Protein AF-A0A377HHW2-F1 (afdb_monomer_lite)

Secondary structure (DSSP, 8-state):
----S-S---EEEEEETTEEEEE--TTSTT---SBTTB--S--EEEEE-TTT--

Structure (mmCIF, N/CA/C/O backbone):
data_AF-A0A377HHW2-F1
#
_entry.id   AF-A0A377HHW2-F1
#
loop_
_atom_site.group_PDB
_atom_site.id
_atom_site.type_symbol
_atom_site.label_atom_id
_atom_site.label_alt_id
_atom_site.label_comp_id
_atom_site.label_asym_id
_atom_site.label_entity_id
_atom_site.label_seq_id
_atom_site.pdbx_PDB_ins_code
_atom_site.Cartn_x
_atom_site.Cartn_y
_atom_site.Cartn_z
_atom_site.occupancy
_atom_site.B_iso_or_equiv
_atom_site.auth_seq_id
_atom_site.auth_comp_id
_atom_site.auth_asym_id
_atom_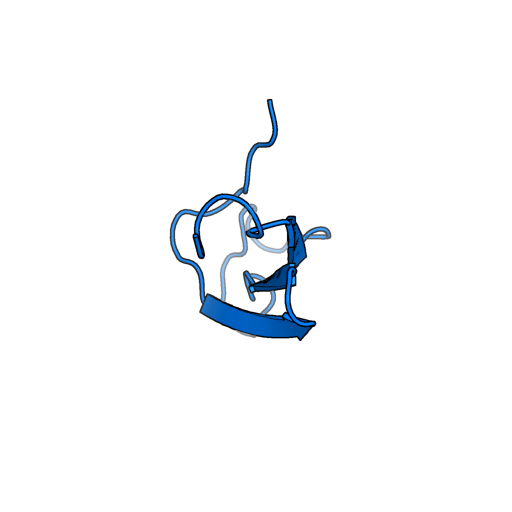site.auth_atom_id
_atom_site.pdbx_PDB_model_num
ATOM 1 N N . MET A 1 1 ? 11.742 -3.264 11.412 1.00 55.06 1 MET A N 1
ATOM 2 C CA . MET A 1 1 ? 11.337 -1.977 10.810 1.00 55.06 1 MET A CA 1
ATOM 3 C C . MET A 1 1 ? 10.524 -2.306 9.573 1.00 55.06 1 MET A C 1
ATOM 5 O O . MET A 1 1 ? 11.000 -3.101 8.775 1.00 55.06 1 MET A O 1
ATOM 9 N N . LEU A 1 2 ? 9.300 -1.787 9.457 1.00 63.97 2 LEU A N 1
ATOM 10 C CA . LEU A 1 2 ? 8.543 -1.865 8.207 1.00 63.97 2 LEU A CA 1
ATOM 11 C C . LEU A 1 2 ? 9.132 -0.810 7.266 1.00 63.97 2 LEU A C 1
ATOM 13 O O . LEU A 1 2 ? 9.065 0.377 7.575 1.00 63.97 2 LEU A O 1
ATOM 17 N N . THR A 1 3 ? 9.753 -1.241 6.174 1.00 66.56 3 THR A N 1
ATOM 18 C CA . THR A 1 3 ? 10.303 -0.337 5.159 1.00 66.56 3 THR A CA 1
ATOM 19 C C . THR A 1 3 ? 9.357 -0.365 3.973 1.00 66.56 3 THR A C 1
ATOM 21 O O . THR A 1 3 ? 9.355 -1.344 3.227 1.00 66.56 3 THR A O 1
ATOM 24 N N . PHE A 1 4 ? 8.531 0.673 3.816 1.00 70.12 4 PHE A N 1
ATOM 25 C CA . PHE A 1 4 ? 7.783 0.835 2.574 1.00 70.12 4 PHE A CA 1
ATOM 26 C C . PHE A 1 4 ? 8.745 1.364 1.507 1.00 70.12 4 PHE A C 1
ATOM 28 O O . PHE A 1 4 ? 9.447 2.346 1.762 1.00 70.12 4 PHE A O 1
ATOM 35 N N . PRO A 1 5 ? 8.885 0.667 0.375 1.00 60.31 5 PRO A N 1
ATOM 36 C CA . PRO A 1 5 ? 10.107 0.757 -0.402 1.00 60.31 5 PRO A CA 1
ATOM 37 C C . PRO A 1 5 ? 10.235 1.945 -1.355 1.00 60.31 5 PRO A C 1
ATOM 39 O O . PRO A 1 5 ? 11.291 2.068 -1.969 1.00 60.31 5 PRO A O 1
ATOM 42 N N . PHE A 1 6 ? 9.245 2.825 -1.479 1.00 65.25 6 PHE A N 1
ATOM 43 C CA . PHE A 1 6 ? 9.357 4.012 -2.325 1.00 65.25 6 PHE A CA 1
ATOM 44 C C . PHE A 1 6 ? 8.536 5.174 -1.754 1.00 65.25 6 PHE A C 1
ATOM 46 O O . PHE A 1 6 ? 7.560 4.968 -1.035 1.00 65.25 6 PHE A O 1
ATOM 53 N N . VAL A 1 7 ? 9.001 6.404 -1.990 1.00 56.50 7 VAL A N 1
ATOM 54 C CA . VAL A 1 7 ? 8.556 7.608 -1.256 1.00 56.50 7 VAL A CA 1
ATOM 55 C C . VAL A 1 7 ? 7.239 8.179 -1.802 1.00 56.50 7 VAL A C 1
ATOM 57 O O . VAL A 1 7 ? 6.574 8.950 -1.112 1.00 56.50 7 VAL A O 1
ATOM 60 N N . THR A 1 8 ? 6.819 7.784 -3.003 1.00 65.00 8 THR A N 1
ATOM 61 C CA . THR A 1 8 ? 5.552 8.222 -3.597 1.00 65.00 8 THR A CA 1
ATOM 62 C C . THR A 1 8 ? 4.492 7.151 -3.444 1.00 65.00 8 THR A C 1
ATOM 64 O O . THR A 1 8 ? 4.497 6.133 -4.118 1.00 65.00 8 THR A O 1
ATOM 67 N N . ILE A 1 9 ? 3.569 7.415 -2.533 1.00 68.44 9 ILE A N 1
ATOM 68 C CA .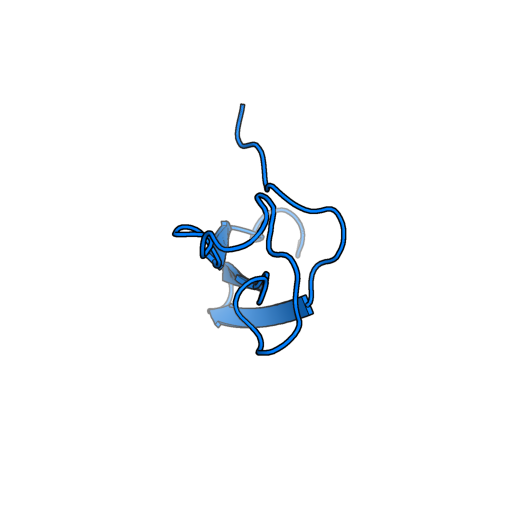 ILE A 1 9 ? 2.284 6.736 -2.472 1.00 68.44 9 ILE A CA 1
ATOM 69 C C . ILE A 1 9 ? 1.506 7.068 -3.744 1.00 68.44 9 ILE A C 1
ATOM 71 O O . ILE A 1 9 ? 1.334 8.247 -4.051 1.00 68.44 9 ILE A O 1
ATOM 75 N N . GLU A 1 10 ? 1.022 6.056 -4.453 1.00 80.06 10 GLU A N 1
ATOM 76 C CA . GLU A 1 10 ? 0.297 6.247 -5.717 1.00 80.06 10 GLU A CA 1
ATOM 77 C C . GLU A 1 10 ? -1.207 6.052 -5.547 1.00 80.06 10 GLU A C 1
ATOM 79 O O . GLU A 1 10 ? -1.997 6.589 -6.322 1.00 80.06 10 GLU A O 1
ATOM 84 N N . ASN A 1 11 ? -1.617 5.362 -4.478 1.00 86.94 11 ASN A N 1
ATOM 85 C CA . ASN A 1 11 ? -3.015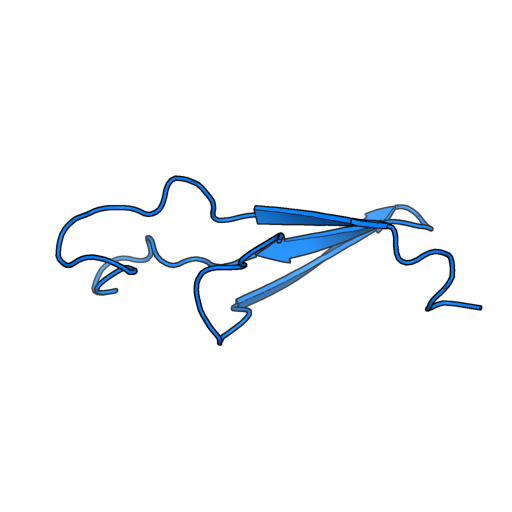 5.257 -4.099 1.00 86.94 11 ASN A CA 1
ATOM 86 C C . ASN A 1 11 ? -3.207 5.139 -2.581 1.00 86.94 11 ASN A C 1
ATOM 88 O O . ASN A 1 11 ? -2.404 4.522 -1.877 1.00 86.94 11 ASN A O 1
ATOM 92 N N . VAL A 1 12 ? -4.325 5.678 -2.095 1.00 91.38 12 VAL A N 1
ATOM 93 C CA . VAL A 1 12 ? -4.867 5.405 -0.761 1.00 91.38 12 VAL A CA 1
ATOM 94 C C . VAL A 1 12 ? -6.361 5.164 -0.913 1.00 91.38 12 VAL A C 1
ATOM 96 O O . VAL A 1 12 ? -7.056 6.014 -1.463 1.00 91.38 12 VAL A O 1
ATOM 99 N N . ASP A 1 13 ? -6.852 4.036 -0.406 1.00 94.62 13 ASP A N 1
ATOM 100 C CA . ASP A 1 13 ? -8.279 3.706 -0.454 1.00 94.62 13 ASP A CA 1
ATOM 101 C C . ASP A 1 13 ? -8.777 3.123 0.877 1.00 94.62 13 ASP A C 1
ATOM 103 O O . ASP A 1 13 ? -7.999 2.638 1.705 1.00 94.62 13 ASP A O 1
ATOM 107 N N . VAL A 1 14 ? -10.086 3.200 1.102 1.00 95.81 14 VAL A N 1
ATOM 108 C CA . VAL A 1 14 ? -10.752 2.727 2.316 1.00 95.81 14 VAL A CA 1
ATOM 109 C C . VAL A 1 14 ? -11.112 1.255 2.164 1.00 95.81 14 VAL A C 1
ATOM 111 O O . VAL A 1 14 ?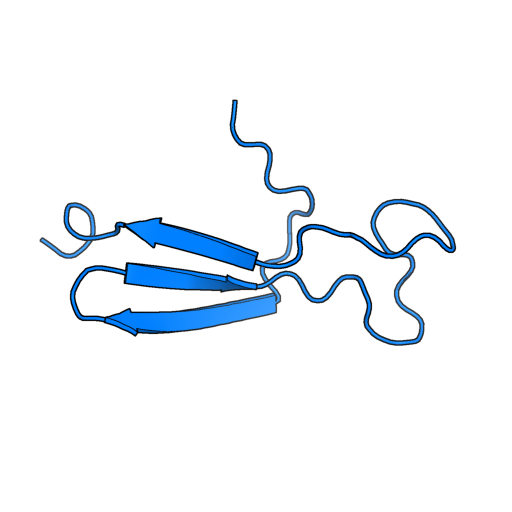 -11.817 0.867 1.237 1.00 95.81 14 VAL A O 1
ATOM 114 N N . VAL A 1 15 ? -10.680 0.438 3.125 1.00 97.31 15 VAL A N 1
ATOM 115 C CA . VAL A 1 15 ? -11.065 -0.981 3.196 1.00 97.31 15 VAL A CA 1
ATOM 116 C C . VAL A 1 15 ? -12.251 -1.161 4.138 1.00 97.31 15 VAL A C 1
ATOM 118 O O . VAL A 1 15 ? -13.229 -1.820 3.796 1.00 97.31 15 VAL A O 1
ATOM 121 N N . ASP A 1 16 ? -12.185 -0.551 5.324 1.00 97.25 16 ASP A N 1
ATOM 122 C CA . ASP A 1 16 ? -13.282 -0.510 6.290 1.00 97.25 16 ASP A CA 1
ATOM 123 C C . ASP A 1 16 ? -13.133 0.686 7.250 1.00 97.25 16 ASP A C 1
ATOM 125 O O . ASP A 1 16 ? -12.237 1.516 7.108 1.00 97.25 16 ASP A O 1
ATOM 129 N N . ALA A 1 17 ? -14.006 0.772 8.259 1.00 96.62 17 ALA A N 1
ATOM 130 C CA . ALA A 1 17 ? -14.045 1.871 9.226 1.00 96.62 17 ALA A CA 1
ATOM 131 C C . ALA A 1 17 ? -12.729 2.125 9.993 1.00 96.62 17 ALA A C 1
ATOM 133 O O . ALA A 1 17 ? -12.560 3.195 10.572 1.00 96.62 17 ALA A O 1
ATOM 134 N N . ASN A 1 18 ? -11.822 1.151 10.056 1.00 97.69 18 ASN A N 1
ATOM 135 C CA . ASN A 1 18 ? -10.558 1.248 10.779 1.00 97.69 18 ASN A CA 1
ATOM 136 C C . ASN A 1 18 ? -9.333 1.012 9.893 1.00 97.69 18 ASN A C 1
ATOM 138 O O . ASN A 1 18 ? -8.217 1.115 10.409 1.00 97.69 18 ASN A O 1
ATOM 142 N N . HIS A 1 19 ? -9.511 0.686 8.611 1.00 97.56 19 HIS A N 1
ATOM 143 C CA . HIS A 1 19 ? -8.415 0.277 7.744 1.00 97.56 19 HIS A CA 1
ATOM 144 C C . HIS A 1 19 ? -8.400 1.019 6.414 1.00 97.56 19 HIS A C 1
ATOM 146 O O . HIS A 1 19 ? -9.423 1.171 5.745 1.00 97.56 19 HIS A O 1
ATOM 152 N N . ILE A 1 20 ? -7.192 1.402 6.011 1.00 95.88 20 ILE A N 1
ATOM 153 C CA . ILE A 1 20 ? -6.897 1.889 4.665 1.00 95.88 20 ILE A CA 1
ATOM 154 C C . ILE A 1 20 ? -5.882 0.967 4.007 1.00 95.88 20 ILE A C 1
ATOM 156 O O . ILE A 1 20 ? -5.035 0.373 4.683 1.00 95.88 20 ILE A O 1
ATOM 160 N N . ILE A 1 21 ? -5.954 0.885 2.686 1.00 93.62 21 ILE A N 1
ATOM 161 C CA . ILE A 1 21 ? -4.897 0.313 1.868 1.00 93.62 21 ILE A CA 1
ATOM 162 C C . ILE A 1 21 ? -4.045 1.441 1.301 1.00 93.62 21 ILE A C 1
ATOM 164 O O . ILE A 1 21 ? -4.552 2.480 0.881 1.00 93.62 21 ILE A O 1
ATOM 168 N N . VAL A 1 22 ? -2.741 1.222 1.310 1.00 90.44 22 VAL A N 1
ATOM 169 C CA . VAL A 1 22 ? -1.747 2.103 0.717 1.00 90.44 22 VAL A CA 1
ATOM 170 C C . VAL A 1 22 ? -1.100 1.355 -0.438 1.00 90.44 22 VAL A C 1
ATOM 172 O O . VAL A 1 22 ? -0.542 0.279 -0.219 1.00 90.44 22 VAL A O 1
ATOM 175 N N . GLY A 1 23 ? -1.221 1.904 -1.646 1.00 87.38 23 GLY A N 1
ATOM 176 C CA . GLY A 1 23 ? -0.713 1.323 -2.886 1.00 87.38 23 GLY A CA 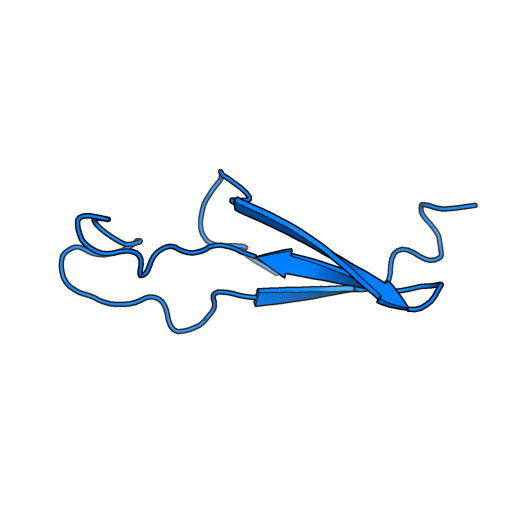1
ATOM 177 C C . GLY A 1 23 ? 0.524 2.047 -3.420 1.00 87.38 23 GLY A C 1
ATOM 178 O O . GLY A 1 23 ? 0.623 3.274 -3.339 1.00 87.38 23 GLY A O 1
ATOM 179 N N . ASN A 1 24 ? 1.442 1.266 -3.977 1.00 81.12 24 ASN A N 1
ATOM 180 C CA . ASN A 1 24 ? 2.648 1.680 -4.685 1.00 81.12 24 ASN A CA 1
ATOM 181 C C . ASN A 1 24 ? 2.752 0.827 -5.958 1.00 81.12 24 ASN A C 1
ATOM 183 O O . ASN A 1 24 ? 3.224 -0.306 -5.902 1.00 81.12 24 ASN A O 1
ATOM 187 N N . ASP A 1 25 ? 2.253 1.363 -7.065 1.00 75.31 25 ASP A N 1
ATOM 188 C CA . ASP A 1 25 ? 2.179 0.797 -8.419 1.00 75.31 25 ASP A CA 1
ATOM 189 C C . ASP A 1 25 ? 3.521 1.000 -9.162 1.00 75.31 25 ASP A C 1
ATOM 191 O O . ASP A 1 25 ? 3.662 1.587 -10.238 1.00 75.31 25 ASP A O 1
ATOM 195 N N . ASN A 1 26 ? 4.568 0.431 -8.561 1.00 75.19 26 ASN A N 1
ATOM 196 C CA . ASN A 1 26 ? 5.920 0.409 -9.118 1.00 75.19 26 ASN A CA 1
ATOM 197 C C . ASN A 1 26 ? 6.073 -0.549 -10.316 1.00 75.19 26 ASN A C 1
ATOM 199 O O . ASN A 1 26 ? 7.165 -0.626 -10.897 1.00 75.19 26 ASN A O 1
ATOM 203 N N . ASN A 1 27 ? 5.015 -1.279 -10.677 1.00 76.75 27 ASN A N 1
ATOM 204 C CA . ASN A 1 27 ? 4.982 -2.221 -11.793 1.00 76.75 27 ASN A CA 1
ATOM 205 C C . ASN A 1 27 ? 4.307 -1.651 -13.054 1.00 76.75 27 ASN A C 1
ATOM 207 O O . ASN A 1 27 ? 4.195 -2.367 -14.056 1.00 76.75 27 ASN A O 1
ATOM 211 N N . PHE A 1 28 ? 3.899 -0.374 -13.055 1.00 74.25 28 PHE A N 1
ATOM 212 C CA . PHE A 1 28 ? 3.343 0.264 -14.247 1.00 74.25 28 PHE A CA 1
ATOM 213 C C . PHE A 1 28 ? 4.328 0.210 -15.438 1.00 74.25 28 PHE A C 1
ATOM 215 O O . PHE A 1 28 ? 5.530 0.449 -15.260 1.00 74.25 28 PHE A O 1
ATOM 222 N N . PRO A 1 29 ? 3.870 -0.070 -16.678 1.00 71.81 29 PRO A N 1
ATOM 223 C CA . PRO A 1 29 ? 4.734 -0.073 -17.857 1.00 71.81 29 PRO A CA 1
ATOM 224 C C . PRO A 1 29 ? 5.547 1.224 -17.976 1.00 71.81 29 PRO A C 1
ATOM 226 O O . PRO A 1 29 ? 5.010 2.314 -17.808 1.00 71.81 29 PRO A O 1
ATOM 229 N N . PHE A 1 30 ? 6.842 1.106 -18.291 1.00 69.31 30 PHE A N 1
ATOM 230 C CA . PHE A 1 30 ? 7.828 2.205 -18.324 1.00 69.31 30 PHE A CA 1
ATOM 231 C C . PHE A 1 30 ? 8.282 2.751 -16.957 1.00 69.31 30 PHE A C 1
ATOM 233 O O . PHE A 1 30 ? 9.180 3.596 -16.927 1.00 69.31 30 PHE A O 1
ATOM 240 N N . SER A 1 31 ? 7.749 2.250 -15.838 1.00 68.81 31 SER A N 1
ATOM 241 C CA . SER A 1 31 ? 8.376 2.434 -14.527 1.00 68.81 31 SER A CA 1
ATOM 242 C C . SER A 1 31 ? 9.685 1.643 -14.449 1.00 68.81 31 SER A C 1
ATOM 244 O O . SER A 1 31 ? 9.870 0.625 -15.116 1.00 68.81 31 SER A O 1
ATOM 246 N N . SER A 1 32 ? 10.632 2.132 -13.649 1.00 67.62 32 SER A N 1
ATOM 247 C CA . SER A 1 32 ? 11.921 1.459 -13.426 1.00 67.62 32 SER A CA 1
ATOM 248 C C . SER A 1 32 ? 11.887 0.483 -12.244 1.00 67.62 32 SER A C 1
ATOM 250 O O . SER A 1 32 ? 12.912 -0.144 -11.971 1.00 67.62 32 SER A O 1
ATOM 252 N N . SER A 1 33 ? 10.737 0.374 -11.558 1.00 72.06 33 SER A N 1
ATOM 253 C CA . SER A 1 33 ? 10.573 -0.288 -10.256 1.00 72.06 33 SER A CA 1
ATOM 254 C C . SER A 1 33 ? 11.652 0.170 -9.255 1.00 72.06 33 SER A C 1
ATOM 256 O O . SER A 1 33 ? 12.379 1.140 -9.488 1.00 72.06 33 SER A O 1
ATOM 258 N N . ARG A 1 34 ? 11.787 -0.488 -8.098 1.00 75.56 34 ARG A N 1
ATOM 259 C CA . ARG A 1 34 ? 12.933 -0.219 -7.206 1.00 75.56 34 ARG A CA 1
ATOM 260 C C . ARG A 1 34 ? 14.260 -0.682 -7.806 1.00 75.56 34 ARG A C 1
ATOM 262 O O . ARG A 1 34 ? 15.304 -0.079 -7.562 1.00 75.56 34 ARG A O 1
ATOM 269 N N . TRP A 1 35 ? 14.210 -1.780 -8.553 1.00 77.44 35 TRP A N 1
ATOM 270 C CA . TRP A 1 35 ? 15.345 -2.384 -9.230 1.00 77.44 35 TRP A CA 1
ATOM 27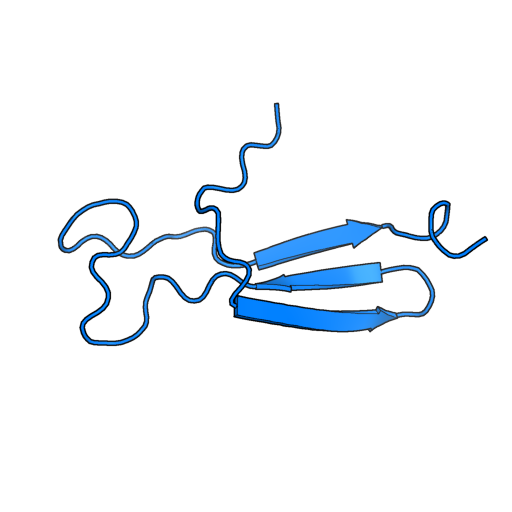1 C C . TRP A 1 35 ? 15.044 -2.435 -10.730 1.00 77.44 35 TRP A C 1
ATOM 273 O O . TRP A 1 35 ? 13.995 -2.962 -11.103 1.00 77.44 35 TRP A O 1
ATOM 283 N N . PRO A 1 36 ? 15.948 -1.938 -11.596 1.00 78.94 36 PRO A N 1
ATOM 284 C CA . PRO A 1 36 ? 15.706 -1.922 -13.032 1.00 78.94 36 PRO A CA 1
ATOM 285 C C . PRO A 1 36 ? 15.338 -3.307 -13.566 1.00 78.94 36 PRO A C 1
ATOM 287 O O . PRO A 1 36 ? 16.084 -4.268 -13.373 1.00 78.94 36 PRO A O 1
ATOM 290 N N . ASN A 1 37 ? 14.221 -3.386 -14.290 1.00 76.94 37 ASN A N 1
ATOM 291 C CA . ASN A 1 37 ? 13.689 -4.617 -14.888 1.00 76.94 37 ASN A CA 1
ATOM 292 C C . ASN A 1 37 ? 13.273 -5.706 -13.878 1.00 76.94 37 ASN A C 1
ATOM 294 O O . ASN A 1 37 ? 13.226 -6.881 -14.243 1.00 76.94 37 ASN A O 1
ATOM 298 N N . MET A 1 38 ? 12.972 -5.347 -12.628 1.00 80.94 38 MET A N 1
ATOM 299 C CA . MET A 1 38 ? 12.459 -6.281 -11.626 1.00 80.94 38 MET A CA 1
ATOM 300 C C . MET A 1 38 ? 11.208 -5.705 -10.969 1.00 80.94 38 MET A C 1
ATOM 302 O O . MET A 1 38 ? 11.286 -4.699 -10.268 1.00 80.94 38 MET A O 1
ATOM 306 N N . ALA A 1 39 ? 10.080 -6.382 -11.179 1.00 79.56 39 ALA A N 1
ATOM 307 C CA . ALA A 1 39 ? 8.817 -6.029 -10.550 1.00 79.56 39 ALA A CA 1
ATOM 308 C C . ALA A 1 39 ? 8.925 -6.086 -9.016 1.00 79.56 39 ALA A C 1
ATOM 310 O O . ALA A 1 39 ? 9.625 -6.936 -8.459 1.00 79.56 39 ALA A O 1
ATOM 311 N N . ASP A 1 40 ? 8.234 -5.178 -8.336 1.00 80.31 40 ASP A N 1
ATOM 312 C CA . ASP A 1 40 ? 8.112 -5.197 -6.885 1.00 80.31 40 ASP A CA 1
ATOM 313 C C . ASP A 1 40 ? 7.012 -6.188 -6.471 1.00 80.31 40 ASP A C 1
ATOM 315 O O . ASP A 1 40 ? 5.860 -6.064 -6.877 1.00 80.31 40 ASP A O 1
ATOM 319 N N . ASP A 1 41 ? 7.358 -7.140 -5.600 1.00 78.56 41 ASP A N 1
ATOM 320 C CA . ASP A 1 41 ? 6.404 -8.129 -5.067 1.00 78.56 41 ASP A CA 1
ATOM 321 C C . ASP A 1 41 ? 5.437 -7.540 -4.015 1.00 78.56 41 ASP A C 1
ATOM 323 O O . ASP A 1 41 ? 4.464 -8.181 -3.625 1.00 78.56 41 ASP A O 1
ATOM 327 N N . ASN A 1 42 ? 5.726 -6.339 -3.494 1.00 78.81 42 ASN A N 1
ATOM 328 C CA . ASN A 1 42 ? 5.050 -5.750 -2.331 1.00 78.81 42 ASN A CA 1
ATOM 329 C C . ASN A 1 42 ? 4.483 -4.354 -2.640 1.00 78.81 42 ASN A C 1
ATOM 331 O O . ASN A 1 42 ? 5.017 -3.344 -2.178 1.00 78.81 42 ASN A O 1
ATOM 335 N N . GLU A 1 43 ? 3.394 -4.309 -3.404 1.00 81.62 43 GLU A N 1
ATOM 336 C CA . GLU A 1 43 ? 2.748 -3.065 -3.862 1.00 81.62 43 GLU A CA 1
ATOM 337 C C . GLU A 1 43 ? 1.707 -2.507 -2.885 1.00 81.62 43 GLU A C 1
ATOM 339 O O . GLU A 1 43 ? 1.300 -1.355 -3.007 1.00 81.62 43 GLU A O 1
ATOM 344 N N . PHE A 1 44 ? 1.287 -3.293 -1.889 1.00 86.12 44 PHE A N 1
ATOM 345 C CA . PHE A 1 44 ? 0.207 -2.916 -0.980 1.00 86.12 44 PHE A CA 1
ATOM 346 C C . PHE A 1 44 ? 0.583 -3.077 0.490 1.00 86.12 44 PHE A C 1
ATOM 348 O O . PHE A 1 44 ? 1.168 -4.080 0.901 1.00 86.12 44 PHE A O 1
ATOM 355 N N . ILE A 1 45 ? 0.157 -2.114 1.308 1.00 88.44 45 ILE A N 1
ATOM 356 C CA . ILE A 1 45 ? 0.139 -2.223 2.768 1.00 88.44 45 ILE A CA 1
ATOM 357 C C . ILE A 1 45 ? -1.281 -1.979 3.274 1.00 88.44 45 ILE A C 1
ATOM 359 O O . ILE A 1 45 ? -1.900 -0.972 2.938 1.00 88.44 45 ILE A O 1
ATOM 363 N N . LEU A 1 46 ? -1.765 -2.861 4.151 1.00 92.81 46 LEU A N 1
ATOM 364 C CA . LEU A 1 46 ? -2.970 -2.629 4.946 1.00 92.81 46 LEU A CA 1
ATOM 365 C C . LEU A 1 46 ? -2.591 -1.968 6.277 1.00 92.81 46 LEU A C 1
ATOM 367 O O . LEU A 1 46 ? -1.844 -2.543 7.072 1.00 92.81 46 LEU A O 1
ATOM 371 N N . LEU A 1 47 ? -3.116 -0.772 6.536 1.00 93.19 47 LEU A N 1
ATOM 372 C CA . LEU A 1 47 ? -2.870 -0.027 7.769 1.00 93.19 47 LEU A CA 1
ATOM 373 C C . LEU A 1 47 ? -4.126 0.015 8.635 1.00 93.19 47 LEU A C 1
ATOM 375 O O . LEU A 1 47 ? -5.199 0.372 8.158 1.00 93.19 47 LEU A O 1
ATOM 379 N N . ASN A 1 48 ? -3.979 -0.270 9.931 1.00 96.56 48 ASN A N 1
ATOM 380 C CA . ASN A 1 48 ? -4.997 0.058 10.926 1.00 96.56 48 ASN A CA 1
ATOM 381 C C . ASN A 1 48 ? -4.810 1.509 11.385 1.00 96.56 48 ASN A C 1
ATOM 383 O O . ASN A 1 48 ? -3.808 1.844 12.017 1.00 96.56 48 ASN A O 1
ATOM 387 N N . VAL A 1 49 ? -5.785 2.363 11.083 1.00 96.31 49 VAL A N 1
ATOM 388 C CA . VAL A 1 49 ? -5.748 3.811 11.342 1.00 96.31 49 VAL A CA 1
ATOM 389 C C . VAL A 1 49 ? -6.733 4.246 12.427 1.00 96.31 49 VAL A C 1
ATOM 391 O O . VAL A 1 49 ? -6.933 5.439 12.643 1.00 96.31 49 VAL A O 1
ATOM 394 N N . LYS A 1 50 ? -7.311 3.298 13.179 1.00 97.19 50 LYS A N 1
ATOM 395 C CA . LYS A 1 50 ? -8.328 3.568 14.211 1.00 97.19 50 LYS A CA 1
ATOM 396 C C . LYS A 1 50 ? -7.923 4.653 15.205 1.00 97.19 50 LYS A C 1
ATOM 398 O O . LYS A 1 50 ? -8.767 5.405 15.671 1.00 97.19 50 LYS A O 1
ATOM 403 N N . ASN A 1 51 ? -6.653 4.690 15.600 1.00 95.62 51 ASN A N 1
ATOM 404 C CA . ASN A 1 51 ? -6.173 5.673 16.571 1.00 95.62 51 ASN A CA 1
ATOM 405 C C . ASN A 1 51 ? -5.865 7.039 15.951 1.00 95.62 51 ASN A C 1
ATOM 407 O O . ASN A 1 51 ? -5.832 8.015 16.687 1.00 95.62 51 ASN A O 1
ATOM 411 N N . PHE A 1 52 ? -5.642 7.102 14.638 1.00 93.62 52 PHE A N 1
ATOM 412 C CA . PHE A 1 52 ? -5.408 8.348 13.912 1.00 93.62 52 PHE A CA 1
ATOM 413 C C . PHE A 1 52 ? -6.719 9.086 13.603 1.00 93.62 52 PHE A C 1
ATOM 415 O O . PHE A 1 52 ? -6.747 10.307 13.630 1.00 93.62 52 PHE A O 1
ATOM 422 N N . LEU A 1 53 ? -7.805 8.348 13.347 1.00 84.38 53 LEU A N 1
ATOM 423 C CA . LEU A 1 53 ? -9.127 8.901 13.017 1.00 84.38 53 LEU A CA 1
ATOM 424 C C . LEU A 1 53 ? -9.979 9.297 14.244 1.00 84.38 53 LEU A C 1
ATOM 426 O O . LEU A 1 53 ? -11.180 9.521 14.099 1.00 84.38 53 LEU A O 1
ATOM 430 N N . LYS A 1 54 ? -9.393 9.325 15.445 1.00 77.19 54 LYS A N 1
ATOM 431 C CA . LYS A 1 54 ? -10.069 9.728 16.690 1.00 77.19 54 LYS A CA 1
ATOM 432 C C . LYS A 1 54 ? -9.891 11.208 16.981 1.00 77.19 54 LYS A C 1
ATOM 434 O O . LYS A 1 54 ? -8.787 11.722 16.709 1.00 77.19 54 LYS A O 1
#

Foldseek 3Di:
DDPPDDDDFPDWADPDPFKIKTFDPCVPPPRCRSHRPDDDPCGIDIDGCNVVVD

Radius of gyration: 12.96 Å; chains: 1; bounding box: 30×18×35 Å

Sequence (54 aa):
MLTFPFVTIENVDVVDANHIIVGNDNNFPFSSSRWPNMADDNEFILLNVKNFLK

pLDDT: mean 81.41, std 11.94, range [55.06, 97.69]

Organism: Escherichia coli (NCBI:txid562)